Protein AF-A0A0C6EAK1-F1 (afdb_monomer_lite)

Organism: Pseudomonas aeruginosa (NCBI:txid287)

Foldseek 3Di:
DDPVVVVVVVVVVVVVPPPPPQDQLDFADAQDPCNLVPDDLVRLVVVLVVLVVSLVVLVVVVVPDPVVVVVVVDDRNVSNVVNSVRRNVRSVNNNVNSVVSCVVVVPDPPPDDDPPPPPPPPPPPPPPPPPPPPPLVVVLVVQLVVLVVVPDDPVVSVVVNCVSVVD

Radius of gyration: 27.78 Å; chains: 1; bounding box: 77×50×55 Å

Sequence (167 aa):
MDFKVLLGAVMLVSLSVAGCSTKNYGRQPELTDFERQTMSCREIDLEQAKVQGFLTHVREESEFDGRSVLSFLGDFGIGNLMEKDAAVDSANQRLTQLAGAKMQRGCTYAYEAEAPAQQPYAPPRAYAPDGPASASARSVDAQLDELNRMQLPYEEYQRRYREITGQ

pLDDT: mean 73.92, std 16.14, range [42.56, 94.19]

Structure (mmCIF, N/CA/C/O backbone):
data_AF-A0A0C6EAK1-F1
#
_entry.id   AF-A0A0C6EAK1-F1
#
loop_
_atom_site.group_PDB
_atom_site.id
_atom_site.type_symbol
_atom_site.label_atom_id
_atom_site.label_alt_id
_atom_site.label_comp_id
_atom_site.label_asym_id
_atom_site.label_entity_id
_atom_site.label_seq_id
_atom_site.pdbx_PDB_ins_code
_atom_site.Cartn_x
_atom_site.Cartn_y
_atom_site.Cartn_z
_atom_site.occupancy
_atom_site.B_iso_or_equiv
_atom_site.auth_seq_id
_atom_site.auth_comp_id
_atom_site.auth_asym_id
_atom_site.auth_atom_id
_atom_site.pdbx_PDB_model_num
ATOM 1 N N . MET A 1 1 ? 50.628 8.702 -21.326 1.00 54.97 1 MET A N 1
ATOM 2 C CA . MET A 1 1 ? 49.768 7.858 -20.469 1.00 54.97 1 MET A CA 1
ATOM 3 C C . MET A 1 1 ? 49.733 6.484 -21.101 1.00 54.97 1 MET A C 1
ATOM 5 O O . MET A 1 1 ? 49.277 6.371 -22.232 1.00 54.97 1 MET A O 1
ATOM 9 N N . ASP A 1 2 ? 50.311 5.485 -20.439 1.00 76.31 2 ASP A N 1
ATOM 10 C CA . ASP A 1 2 ? 50.431 4.135 -20.990 1.00 76.31 2 ASP A CA 1
ATOM 11 C C . ASP A 1 2 ? 49.060 3.524 -21.281 1.00 76.31 2 ASP A C 1
ATOM 13 O O . ASP A 1 2 ? 48.141 3.613 -20.467 1.00 76.31 2 ASP A O 1
ATOM 17 N N . PHE A 1 3 ? 48.930 2.852 -22.426 1.00 73.88 3 PHE A N 1
ATOM 18 C CA . PHE A 1 3 ? 47.689 2.193 -22.852 1.00 73.88 3 PHE A CA 1
ATOM 19 C C . 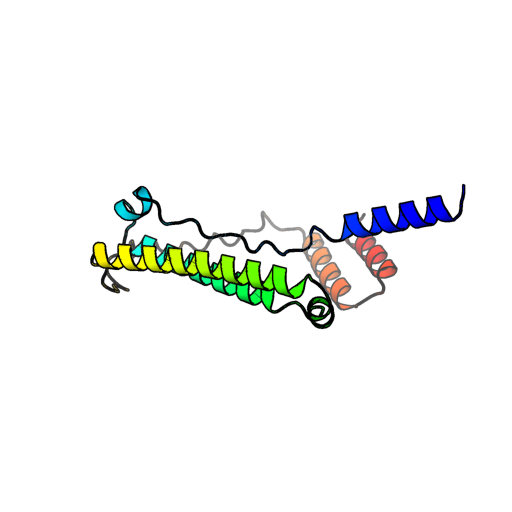PHE A 1 3 ? 47.159 1.209 -21.792 1.00 73.88 3 PHE A C 1
ATOM 21 O O . PHE A 1 3 ? 45.955 1.076 -21.607 1.00 73.88 3 PHE A O 1
ATOM 28 N N . LYS A 1 4 ? 48.060 0.594 -21.012 1.00 70.50 4 LYS A N 1
ATOM 29 C CA . LYS A 1 4 ? 47.737 -0.247 -19.846 1.00 70.50 4 LYS A CA 1
ATOM 30 C C . LYS A 1 4 ? 47.052 0.514 -18.707 1.00 70.50 4 LYS A C 1
ATOM 32 O O . LYS A 1 4 ? 46.141 -0.024 -18.090 1.00 70.50 4 LYS A O 1
ATOM 37 N N . VAL A 1 5 ? 47.466 1.754 -18.447 1.00 74.00 5 VAL A N 1
ATOM 38 C CA . VAL A 1 5 ? 46.868 2.619 -17.416 1.00 74.00 5 VAL A CA 1
ATOM 39 C C . VAL A 1 5 ? 45.491 3.099 -17.870 1.00 74.00 5 VAL A C 1
ATOM 41 O O . VAL A 1 5 ? 44.557 3.107 -17.075 1.00 74.00 5 VAL A O 1
ATOM 44 N N . LEU A 1 6 ? 45.338 3.411 -19.162 1.00 72.19 6 LEU A N 1
ATOM 45 C CA . LEU A 1 6 ? 44.043 3.771 -19.743 1.00 72.19 6 LEU A CA 1
ATOM 46 C C . L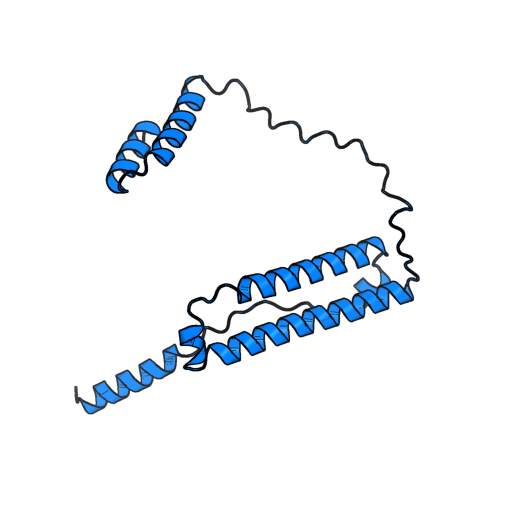EU A 1 6 ? 43.052 2.593 -19.686 1.00 72.19 6 LEU A C 1
ATOM 48 O O . LEU A 1 6 ? 41.910 2.767 -19.276 1.00 72.19 6 LEU A O 1
ATOM 52 N N . LEU A 1 7 ? 43.501 1.383 -20.031 1.00 71.88 7 LEU A N 1
ATOM 53 C CA . LEU A 1 7 ? 42.660 0.182 -20.055 1.00 71.88 7 LEU A CA 1
ATOM 54 C C . LEU A 1 7 ? 42.277 -0.283 -18.640 1.00 71.88 7 LEU A C 1
ATOM 56 O O . LEU A 1 7 ? 41.132 -0.664 -18.410 1.00 71.88 7 LEU A O 1
ATOM 60 N N . GLY A 1 8 ? 43.195 -0.165 -17.672 1.00 75.12 8 GLY A N 1
ATOM 61 C CA . GLY A 1 8 ? 42.905 -0.410 -16.257 1.00 75.12 8 GLY A CA 1
ATOM 62 C C . GLY A 1 8 ? 41.906 0.592 -15.668 1.00 75.12 8 GLY A C 1
ATOM 63 O O . GLY A 1 8 ? 40.980 0.187 -14.969 1.00 75.12 8 GLY A O 1
ATOM 64 N N . ALA A 1 9 ? 42.039 1.882 -15.996 1.00 72.44 9 ALA A N 1
ATOM 65 C CA . ALA A 1 9 ? 41.116 2.919 -15.534 1.00 72.44 9 ALA A CA 1
ATOM 66 C C . ALA A 1 9 ? 39.703 2.754 -16.123 1.00 72.44 9 ALA A C 1
ATOM 68 O O . ALA A 1 9 ? 38.721 2.891 -15.398 1.00 72.44 9 ALA A O 1
ATOM 69 N N . VAL A 1 10 ? 39.586 2.399 -17.408 1.00 72.69 10 VAL A N 1
ATOM 70 C CA . VAL A 1 10 ? 38.287 2.146 -18.059 1.00 72.69 10 VAL A CA 1
ATOM 71 C C . VAL A 1 10 ? 37.577 0.936 -17.443 1.00 72.69 10 VAL A C 1
ATOM 73 O O . VAL A 1 10 ? 36.376 1.002 -17.186 1.00 72.69 10 VAL A O 1
ATOM 76 N N . MET A 1 11 ? 38.310 -0.141 -17.141 1.00 67.25 11 MET A N 1
ATOM 77 C CA . MET A 1 11 ? 37.737 -1.343 -16.523 1.00 67.25 11 MET A CA 1
ATOM 78 C C . MET A 1 11 ? 37.239 -1.054 -15.095 1.00 67.25 11 MET A C 1
ATOM 80 O O . MET A 1 11 ? 36.109 -1.399 -14.753 1.00 67.25 11 MET A O 1
ATOM 84 N N . LEU A 1 12 ? 38.011 -0.301 -14.302 1.00 64.50 12 LEU A N 1
ATOM 85 C CA . LEU A 1 12 ? 37.623 0.091 -12.942 1.00 64.50 12 LEU A CA 1
ATOM 86 C C . LEU A 1 12 ? 36.389 1.013 -12.916 1.00 64.50 12 LEU A C 1
ATOM 88 O O . LEU A 1 12 ? 35.521 0.861 -12.059 1.00 64.50 12 LEU A O 1
ATOM 92 N N . VAL A 1 13 ? 36.276 1.931 -13.884 1.00 65.00 13 VAL A N 1
ATOM 93 C CA . VAL A 1 13 ? 35.094 2.796 -14.040 1.00 65.00 13 VAL A CA 1
ATOM 94 C C . VAL A 1 13 ? 33.868 1.983 -14.459 1.00 65.00 13 VAL A C 1
ATOM 96 O O . VAL A 1 13 ? 32.793 2.192 -13.900 1.00 65.00 13 VAL A O 1
ATOM 99 N N . SER A 1 14 ? 34.008 1.008 -15.364 1.00 60.16 14 SER A N 1
ATOM 100 C CA . SER A 1 14 ? 32.871 0.197 -15.824 1.00 60.16 14 SER A CA 1
ATOM 101 C C . SER A 1 14 ? 32.219 -0.665 -14.730 1.00 60.16 14 SER A C 1
ATOM 103 O O . SER A 1 14 ? 31.001 -0.828 -14.750 1.00 60.16 14 SER A O 1
ATOM 105 N N . LEU A 1 15 ? 32.971 -1.133 -13.723 1.00 59.22 15 LEU A N 1
ATOM 106 C CA . LEU A 1 15 ? 32.393 -1.877 -12.591 1.00 59.22 15 LEU A CA 1
ATOM 107 C C . LEU A 1 15 ? 31.611 -0.987 -11.611 1.00 59.22 15 LEU A C 1
ATOM 109 O O . LEU A 1 15 ? 30.721 -1.475 -10.921 1.00 59.22 15 LEU A O 1
ATOM 113 N N . SER A 1 16 ? 31.902 0.316 -11.559 1.00 55.28 16 SER A N 1
ATOM 114 C CA . SER A 1 16 ? 31.228 1.248 -10.642 1.00 55.28 16 SER A CA 1
ATOM 115 C C . SER A 1 16 ? 29.825 1.681 -11.100 1.00 55.28 16 SER A C 1
ATOM 117 O O . SER A 1 16 ? 29.078 2.253 -10.311 1.00 55.28 16 SER A O 1
ATOM 119 N N . VAL A 1 17 ? 29.435 1.378 -12.347 1.00 54.81 17 VAL A N 1
ATOM 120 C CA . VAL A 1 17 ? 28.137 1.784 -12.929 1.00 54.81 17 VAL A CA 1
ATOM 121 C C . VAL A 1 17 ? 27.067 0.678 -12.833 1.00 54.81 17 VAL A C 1
ATOM 123 O O . VAL A 1 17 ? 25.895 0.928 -13.096 1.00 54.81 17 VAL A O 1
ATOM 126 N N . ALA A 1 18 ? 27.417 -0.535 -12.393 1.00 54.28 18 ALA A N 1
ATOM 127 C CA . ALA A 1 18 ? 26.503 -1.685 -12.392 1.00 54.28 18 ALA A CA 1
ATOM 128 C C . ALA A 1 18 ? 25.526 -1.769 -11.190 1.00 54.28 18 ALA A C 1
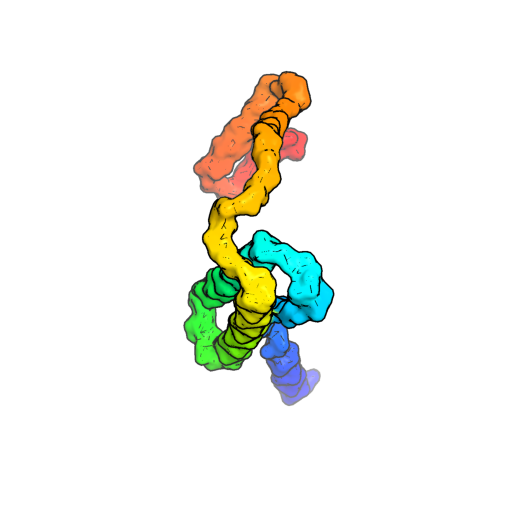ATOM 130 O O . ALA A 1 18 ? 24.802 -2.747 -11.069 1.00 54.28 18 ALA A O 1
ATOM 131 N N . GLY A 1 19 ? 25.479 -0.783 -10.287 1.00 52.97 19 GLY A N 1
ATOM 132 C CA . GLY A 1 19 ? 24.985 -1.025 -8.920 1.00 52.97 19 GLY A CA 1
ATOM 133 C C . GLY A 1 19 ? 23.659 -0.414 -8.444 1.00 52.97 19 GLY A C 1
ATOM 134 O O . GLY A 1 19 ? 23.342 -0.617 -7.279 1.00 52.97 19 GLY A O 1
ATOM 135 N N . CYS A 1 20 ? 22.883 0.337 -9.241 1.00 55.47 20 CYS A N 1
ATOM 136 C CA . CYS A 1 20 ? 21.747 1.121 -8.694 1.00 55.47 20 CYS A CA 1
ATOM 137 C C . CYS A 1 20 ? 20.438 1.059 -9.506 1.00 55.47 20 CYS A C 1
ATOM 139 O O . CYS A 1 20 ? 19.726 2.058 -9.583 1.00 55.47 20 CYS A O 1
ATOM 141 N N . SER A 1 21 ? 20.095 -0.069 -10.136 1.00 56.41 21 SER A N 1
ATOM 142 C CA . SER A 1 21 ? 18.806 -0.196 -10.850 1.00 56.41 21 SER A CA 1
ATOM 143 C C . SER A 1 21 ? 17.962 -1.380 -10.378 1.00 56.41 21 SER A C 1
ATOM 145 O O . SER A 1 21 ? 17.308 -2.046 -11.174 1.00 56.41 21 SER A O 1
ATOM 147 N N . THR A 1 22 ? 17.955 -1.638 -9.070 1.00 61.06 22 THR A N 1
ATOM 148 C CA . THR A 1 22 ? 16.854 -2.395 -8.464 1.00 61.06 22 THR A CA 1
ATOM 149 C C . THR A 1 22 ? 15.701 -1.422 -8.226 1.00 61.06 22 THR A C 1
ATOM 151 O O . THR A 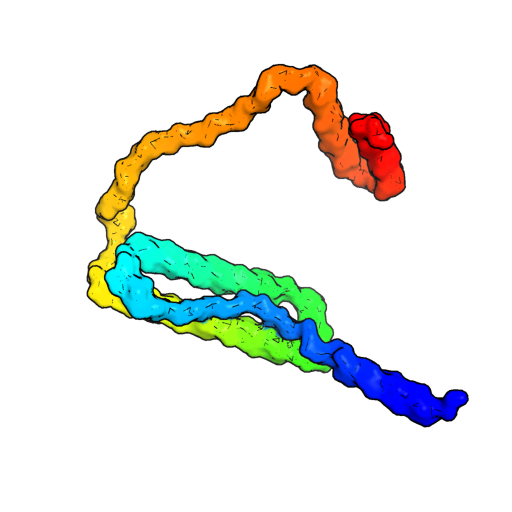1 22 ? 15.871 -0.428 -7.514 1.00 61.06 22 THR A O 1
ATOM 154 N N . LYS A 1 23 ? 14.543 -1.665 -8.851 1.00 64.94 23 LYS A N 1
ATOM 155 C CA . LYS A 1 23 ? 13.307 -0.911 -8.594 1.00 64.94 23 LYS A CA 1
ATOM 156 C C . LYS A 1 23 ? 12.907 -1.109 -7.137 1.00 64.94 23 LYS A C 1
ATOM 158 O O . LYS A 1 23 ? 12.794 -2.243 -6.699 1.00 64.94 23 LYS A O 1
ATOM 163 N N . ASN A 1 24 ? 12.682 -0.029 -6.397 1.00 77.25 24 ASN A N 1
ATOM 164 C CA . ASN A 1 24 ? 12.179 -0.103 -5.028 1.00 77.25 24 ASN A CA 1
ATOM 165 C C . ASN A 1 24 ? 10.654 0.046 -5.047 1.00 77.25 24 ASN A C 1
ATOM 167 O O . ASN A 1 24 ? 10.150 1.154 -5.207 1.00 77.25 24 ASN A O 1
ATOM 171 N N . TYR A 1 25 ? 9.943 -1.065 -4.858 1.00 77.25 25 TYR A N 1
ATOM 172 C CA . TYR A 1 25 ? 8.477 -1.104 -4.802 1.00 77.25 25 TYR A CA 1
ATOM 173 C C . TYR A 1 25 ? 7.905 -0.603 -3.461 1.00 77.25 25 TYR A C 1
ATOM 175 O O . TYR A 1 25 ? 6.693 -0.460 -3.311 1.00 77.25 25 TYR A O 1
ATOM 183 N N . GLY A 1 26 ? 8.758 -0.341 -2.465 1.00 82.62 26 GLY A N 1
ATOM 184 C CA . GLY A 1 26 ? 8.353 -0.039 -1.095 1.00 82.62 26 GLY A CA 1
ATOM 185 C C . GLY A 1 26 ? 7.927 -1.285 -0.313 1.00 82.62 26 GLY A C 1
ATOM 186 O O . GLY A 1 26 ? 7.832 -2.386 -0.851 1.00 82.62 26 GLY A O 1
ATOM 187 N N . ARG A 1 27 ? 7.686 -1.117 0.994 1.00 88.75 27 ARG A N 1
ATOM 188 C CA . ARG A 1 27 ? 7.312 -2.201 1.918 1.00 88.75 27 ARG A CA 1
ATOM 189 C C . ARG A 1 27 ? 6.107 -1.820 2.754 1.00 88.75 27 ARG A C 1
ATOM 191 O O . ARG A 1 27 ? 5.976 -0.670 3.171 1.00 88.75 27 ARG A O 1
ATOM 198 N N . GLN A 1 28 ? 5.254 -2.801 3.025 1.00 90.94 28 GLN A N 1
ATOM 199 C CA . GLN A 1 28 ? 4.143 -2.637 3.951 1.00 90.94 28 GLN A CA 1
ATOM 200 C C . GLN A 1 28 ? 4.633 -2.909 5.377 1.00 90.94 28 GLN A C 1
ATOM 202 O O . GLN A 1 28 ? 5.138 -4.003 5.635 1.00 90.94 28 GLN A O 1
ATOM 207 N N . PRO A 1 29 ? 4.522 -1.942 6.306 1.00 88.75 29 PRO A N 1
ATOM 208 C CA . PRO A 1 29 ? 4.942 -2.170 7.677 1.00 88.75 29 PRO A CA 1
ATOM 209 C C . PRO A 1 29 ? 3.993 -3.151 8.364 1.00 88.75 29 PRO A C 1
ATOM 211 O O . PRO A 1 29 ? 2.796 -3.200 8.058 1.00 88.75 29 PRO A O 1
ATOM 214 N N . GLU A 1 30 ? 4.530 -3.916 9.307 1.00 89.12 30 GLU A N 1
ATOM 215 C CA . GLU A 1 30 ? 3.730 -4.795 10.153 1.00 89.12 30 GLU A CA 1
ATOM 216 C C . GLU A 1 30 ? 2.713 -4.000 10.982 1.00 89.12 30 GLU A C 1
ATOM 218 O O . GLU A 1 30 ? 2.922 -2.837 11.332 1.00 89.12 30 GLU A O 1
ATOM 223 N N . LEU A 1 31 ? 1.601 -4.654 11.302 1.00 89.44 31 LEU A N 1
ATOM 224 C CA . LEU A 1 31 ? 0.510 -4.119 12.092 1.00 89.44 31 LEU A CA 1
ATOM 225 C C . LEU A 1 31 ? 0.951 -3.945 13.548 1.00 89.44 31 LEU A C 1
ATOM 227 O O . LEU A 1 31 ? 1.173 -4.914 14.292 1.00 89.44 31 LEU A O 1
ATOM 231 N N . THR A 1 32 ? 1.041 -2.691 13.971 1.00 92.50 32 THR A N 1
ATOM 232 C CA . THR A 1 32 ? 1.475 -2.336 15.321 1.00 92.50 32 THR A CA 1
ATOM 233 C C . THR A 1 32 ? 0.469 -2.807 16.378 1.00 92.50 32 THR A C 1
ATOM 235 O O . THR A 1 32 ? -0.710 -3.046 16.098 1.00 92.50 32 THR A O 1
ATOM 238 N N . ASP A 1 33 ? 0.917 -2.945 17.631 1.00 88.12 33 ASP A N 1
ATOM 239 C CA . ASP A 1 33 ? 0.022 -3.301 18.744 1.00 88.12 33 ASP A CA 1
ATOM 240 C C . ASP A 1 33 ? -1.087 -2.259 18.942 1.00 88.12 33 ASP A C 1
ATOM 242 O O . ASP A 1 33 ? -2.222 -2.613 19.262 1.00 88.12 33 ASP A O 1
ATOM 246 N N . PHE A 1 34 ? -0.765 -0.982 18.722 1.00 89.38 34 PHE A N 1
ATOM 247 C CA . PHE A 1 34 ? -1.717 0.118 18.835 1.00 89.38 34 PHE A CA 1
ATOM 248 C C . PHE A 1 34 ? -2.810 0.020 17.769 1.00 89.38 34 PHE A C 1
ATOM 250 O O . PHE A 1 34 ? -3.996 0.074 18.090 1.00 89.38 34 PHE A O 1
ATOM 257 N N . GLU A 1 35 ? -2.418 -0.196 16.515 1.00 86.94 35 GLU A N 1
ATOM 258 C CA . GLU A 1 35 ? -3.327 -0.424 15.392 1.00 86.94 35 GLU A CA 1
ATOM 259 C C . GLU A 1 35 ? -4.244 -1.631 15.640 1.00 86.94 35 GLU A C 1
ATOM 261 O O . GLU A 1 35 ? -5.457 -1.533 15.457 1.00 86.94 35 GLU A O 1
ATOM 266 N N . ARG A 1 36 ? -3.696 -2.742 16.152 1.00 86.69 36 ARG A N 1
ATOM 267 C CA . ARG A 1 36 ? -4.480 -3.937 16.516 1.00 86.69 36 ARG A CA 1
ATOM 268 C C . ARG A 1 36 ? -5.545 -3.662 17.575 1.00 86.69 36 ARG A C 1
ATOM 270 O O . ARG A 1 36 ? -6.632 -4.230 17.507 1.00 86.69 36 ARG A O 1
ATOM 277 N N . GLN A 1 37 ? -5.240 -2.817 18.558 1.00 85.94 37 GLN A N 1
ATOM 278 C CA . GLN A 1 37 ? -6.135 -2.552 19.688 1.00 85.94 37 GLN A CA 1
ATOM 279 C C . GLN A 1 37 ? -7.169 -1.461 19.400 1.00 85.94 37 GLN A C 1
ATOM 281 O O . GLN A 1 37 ? -8.283 -1.517 19.931 1.00 85.94 37 GLN A O 1
ATOM 286 N N . THR A 1 38 ? -6.821 -0.476 18.573 1.00 89.62 38 THR A N 1
ATOM 287 C CA . THR A 1 38 ? -7.632 0.736 18.389 1.00 89.62 38 THR A CA 1
ATOM 288 C C . THR A 1 38 ? -8.466 0.738 17.119 1.00 89.62 38 THR A C 1
ATOM 290 O O . THR A 1 38 ? -9.512 1.380 17.118 1.00 89.62 38 THR A O 1
ATOM 293 N N . MET A 1 39 ? -8.083 -0.016 16.081 1.00 89.69 39 MET A N 1
ATOM 294 C CA . MET A 1 39 ? -8.867 -0.035 14.849 1.00 89.69 39 MET A CA 1
ATOM 295 C C . MET A 1 39 ? -10.246 -0.672 15.037 1.00 89.69 39 MET A C 1
ATOM 297 O O . MET A 1 39 ? -10.410 -1.746 15.632 1.00 89.69 39 MET A O 1
ATOM 301 N N . SER A 1 40 ? -11.233 -0.002 14.454 1.00 91.62 40 SER A N 1
ATOM 302 C CA . SER A 1 40 ? -12.584 -0.488 14.202 1.00 91.62 40 SER A CA 1
ATOM 303 C C . SER A 1 40 ? -12.626 -1.440 13.002 1.00 91.62 40 SER A C 1
ATOM 305 O O . SER A 1 40 ? -11.736 -1.442 12.154 1.00 91.62 40 SER A O 1
ATOM 307 N N . CYS A 1 41 ? -13.699 -2.226 12.875 1.00 90.00 41 CYS A N 1
ATOM 308 C CA . CYS A 1 41 ? -13.881 -3.133 11.733 1.00 90.00 41 CYS A CA 1
ATOM 309 C C . CYS A 1 41 ? -13.829 -2.406 10.380 1.00 90.00 41 CYS A C 1
ATOM 311 O O . CYS A 1 41 ? -13.210 -2.895 9.440 1.00 90.00 41 CYS A O 1
ATOM 313 N N . ARG A 1 42 ? -14.404 -1.199 10.308 1.00 90.12 42 ARG A N 1
ATOM 314 C CA . ARG A 1 42 ? -14.341 -0.341 9.120 1.00 90.12 42 ARG A CA 1
ATOM 315 C C . ARG A 1 42 ? -12.907 0.072 8.790 1.00 90.12 42 ARG A C 1
ATOM 317 O O . ARG A 1 42 ? -12.531 0.076 7.624 1.00 90.12 42 ARG A O 1
ATOM 324 N N . GLU A 1 43 ? -12.118 0.455 9.789 1.00 90.62 43 GLU A N 1
ATOM 325 C CA . GLU A 1 43 ? -10.719 0.846 9.576 1.00 90.62 43 GLU A CA 1
ATOM 326 C C . GLU A 1 43 ? -9.871 -0.344 9.135 1.00 90.62 43 GLU A C 1
ATOM 328 O O . GLU A 1 43 ? -9.084 -0.202 8.205 1.00 90.62 43 GLU A O 1
ATOM 333 N N . ILE A 1 44 ? -10.105 -1.529 9.708 1.00 90.62 44 ILE A N 1
ATOM 334 C CA . ILE A 1 44 ? -9.452 -2.769 9.272 1.00 90.62 44 ILE A CA 1
ATOM 335 C C . ILE A 1 44 ? -9.766 -3.055 7.795 1.00 90.62 44 ILE A C 1
ATOM 337 O O . ILE A 1 44 ? -8.853 -3.369 7.034 1.00 90.62 44 ILE A O 1
ATOM 341 N N . ASP A 1 45 ? -11.021 -2.900 7.364 1.00 90.06 45 ASP A N 1
ATOM 342 C CA . ASP A 1 45 ? -11.414 -3.098 5.962 1.00 90.06 45 ASP A CA 1
ATOM 343 C C . ASP A 1 45 ? -10.785 -2.054 5.024 1.00 90.06 45 ASP A C 1
ATOM 345 O O . ASP A 1 45 ? -10.316 -2.392 3.935 1.00 90.06 45 ASP A O 1
ATOM 349 N N . LEU A 1 46 ? -10.714 -0.790 5.453 1.00 93.00 46 LEU A N 1
ATOM 350 C CA . LEU A 1 46 ? -10.035 0.265 4.697 1.00 93.00 46 LEU A CA 1
ATOM 351 C C . LEU A 1 46 ? -8.531 -0.003 4.571 1.00 93.00 46 LEU A C 1
ATOM 353 O O . LEU A 1 46 ? -7.966 0.184 3.495 1.00 93.00 46 LEU A O 1
ATOM 357 N N . GLU A 1 47 ? -7.880 -0.462 5.637 1.00 92.38 47 GLU A N 1
ATOM 358 C CA . GLU A 1 47 ? -6.470 -0.848 5.600 1.00 92.38 47 GLU A CA 1
ATOM 359 C C . GLU A 1 47 ? -6.243 -2.071 4.703 1.00 92.38 47 GLU A C 1
ATOM 361 O O . GLU A 1 47 ? -5.302 -2.075 3.912 1.00 92.38 47 GLU A O 1
ATOM 366 N N . GLN A 1 48 ? -7.131 -3.071 4.723 1.00 90.75 48 GLN A N 1
ATOM 367 C CA . GLN A 1 48 ? -7.069 -4.197 3.783 1.00 90.75 48 GLN A CA 1
ATOM 368 C C . GLN A 1 48 ? -7.181 -3.726 2.327 1.00 90.75 48 GLN A C 1
ATOM 370 O O . GLN A 1 48 ? -6.396 -4.161 1.482 1.00 90.75 48 GLN A O 1
ATOM 375 N N . ALA A 1 49 ? -8.097 -2.798 2.034 1.00 92.31 49 ALA A N 1
ATOM 376 C CA . ALA A 1 49 ? -8.248 -2.221 0.701 1.00 92.31 49 ALA A CA 1
ATOM 377 C C . ALA A 1 49 ? -7.000 -1.435 0.255 1.00 92.31 49 ALA A C 1
ATOM 379 O O . ALA A 1 49 ? -6.574 -1.561 -0.893 1.00 92.31 49 ALA A O 1
ATOM 380 N N . LYS A 1 50 ? -6.359 -0.676 1.156 1.00 92.69 50 LYS A N 1
ATOM 381 C CA . LYS A 1 50 ? -5.089 0.015 0.861 1.00 92.69 50 LYS A CA 1
ATOM 382 C C . LYS A 1 50 ? -3.978 -0.966 0.497 1.00 92.69 50 LYS A C 1
ATOM 384 O O . LYS A 1 50 ? -3.260 -0.738 -0.475 1.00 92.69 50 LYS A O 1
ATOM 389 N N . VAL A 1 51 ? -3.855 -2.069 1.237 1.00 91.94 51 VAL A N 1
ATOM 390 C CA . VAL A 1 51 ? -2.841 -3.094 0.950 1.00 91.94 51 VAL A CA 1
ATOM 391 C C . VAL A 1 51 ? -3.124 -3.802 -0.380 1.00 91.94 51 VAL A C 1
ATOM 393 O O . VAL A 1 51 ? -2.196 -4.081 -1.135 1.00 91.94 51 VAL A O 1
ATOM 396 N N . GLN A 1 52 ? -4.393 -4.028 -0.727 1.00 91.38 52 GLN A N 1
ATOM 397 C CA . GLN A 1 52 ? -4.764 -4.532 -2.055 1.00 91.38 52 GLN A CA 1
ATOM 398 C C . GLN A 1 52 ? -4.405 -3.541 -3.171 1.00 91.38 52 GLN A C 1
ATOM 400 O O . GLN A 1 52 ? -3.871 -3.954 -4.198 1.00 91.38 52 GLN A O 1
ATOM 405 N N . GLY A 1 53 ? -4.630 -2.240 -2.961 1.00 90.38 53 GLY A N 1
ATOM 406 C CA . GLY A 1 53 ? -4.201 -1.192 -3.891 1.00 90.38 53 GLY A CA 1
ATOM 407 C C . GLY A 1 53 ? -2.685 -1.181 -4.102 1.00 90.38 53 GLY A C 1
ATOM 408 O O . GLY A 1 53 ? -2.225 -1.092 -5.237 1.00 90.38 53 GLY A O 1
ATOM 409 N N . PHE A 1 54 ? -1.911 -1.366 -3.030 1.00 90.88 54 PHE A N 1
ATOM 410 C CA . PHE A 1 54 ? -0.461 -1.539 -3.115 1.00 90.88 54 PHE A CA 1
ATOM 411 C C . PHE A 1 54 ? -0.073 -2.766 -3.955 1.00 90.88 54 PHE A C 1
ATOM 413 O O . PHE A 1 54 ? 0.757 -2.649 -4.849 1.00 90.88 54 PHE A O 1
ATOM 420 N N . LEU A 1 55 ? -0.700 -3.927 -3.735 1.00 87.56 55 LEU A N 1
ATOM 421 C CA . LEU A 1 55 ? -0.433 -5.134 -4.532 1.00 87.56 55 LEU A CA 1
ATOM 422 C C . LEU A 1 55 ? -0.728 -4.935 -6.025 1.00 87.56 55 LEU A C 1
ATOM 424 O O . LEU A 1 55 ? 0.019 -5.431 -6.870 1.00 87.56 55 LEU A O 1
ATOM 428 N N . THR A 1 56 ? -1.806 -4.222 -6.352 1.00 87.44 56 THR A N 1
ATOM 429 C CA . THR A 1 56 ? -2.130 -3.855 -7.736 1.00 87.44 56 THR A CA 1
ATOM 430 C C . THR A 1 56 ? -1.064 -2.930 -8.315 1.00 87.44 56 THR A C 1
ATOM 432 O O . THR A 1 56 ? -0.560 -3.209 -9.397 1.00 87.44 56 THR A O 1
ATOM 435 N N . HIS A 1 57 ? -0.645 -1.907 -7.567 1.00 85.56 57 HIS A N 1
ATOM 436 C CA . HIS A 1 57 ? 0.403 -0.981 -7.994 1.00 85.56 57 HIS A CA 1
ATOM 437 C C . HIS A 1 57 ? 1.736 -1.690 -8.281 1.00 85.56 57 HIS A C 1
ATOM 439 O O . HIS A 1 57 ? 2.312 -1.502 -9.349 1.00 85.56 57 HIS A O 1
ATOM 445 N N . VAL A 1 58 ? 2.181 -2.579 -7.383 1.00 84.06 58 VAL A N 1
ATOM 446 C CA . VAL A 1 58 ? 3.402 -3.385 -7.576 1.00 84.06 58 VAL A CA 1
ATOM 447 C C . VAL A 1 58 ? 3.298 -4.269 -8.822 1.00 84.06 58 VAL A C 1
ATOM 449 O O . VAL A 1 58 ? 4.277 -4.444 -9.548 1.00 84.06 58 VAL A O 1
ATOM 452 N N . ARG A 1 59 ? 2.112 -4.827 -9.102 1.00 80.62 59 ARG A N 1
ATOM 453 C CA . ARG A 1 59 ? 1.874 -5.647 -10.297 1.00 80.62 59 ARG A CA 1
ATOM 454 C C . ARG A 1 59 ? 1.929 -4.816 -11.579 1.00 80.62 59 ARG A C 1
ATOM 456 O O . ARG A 1 59 ? 2.608 -5.222 -12.515 1.00 80.62 59 ARG A O 1
ATOM 463 N N . GLU A 1 60 ? 1.265 -3.665 -11.606 1.00 78.94 60 GLU A N 1
ATOM 464 C CA . GLU A 1 60 ? 1.240 -2.757 -12.761 1.00 78.94 60 GLU A CA 1
ATOM 465 C C . GLU A 1 60 ? 2.634 -2.186 -13.067 1.00 78.94 60 GLU A C 1
ATOM 467 O O . GLU A 1 60 ? 3.072 -2.177 -14.218 1.00 78.94 60 GLU A O 1
ATOM 472 N N . GLU A 1 61 ? 3.387 -1.784 -12.037 1.00 72.50 61 GLU A N 1
ATOM 473 C CA . GLU A 1 61 ? 4.768 -1.304 -12.186 1.00 72.50 61 GLU A CA 1
ATOM 474 C C . GLU A 1 61 ? 5.734 -2.418 -12.642 1.00 72.50 61 GLU A C 1
ATOM 476 O O . GLU A 1 61 ? 6.771 -2.160 -13.273 1.00 72.50 61 GLU A O 1
ATOM 481 N N . SER A 1 62 ? 5.387 -3.673 -12.349 1.00 67.38 62 SER A N 1
ATOM 482 C CA . SER A 1 62 ? 6.099 -4.857 -12.828 1.00 67.38 62 SER A CA 1
ATOM 483 C C . SER A 1 62 ? 5.735 -5.254 -14.267 1.00 67.38 62 SER A C 1
ATOM 485 O O . SER A 1 62 ? 6.542 -5.938 -14.892 1.00 67.38 62 SER A O 1
ATOM 487 N N . GLU A 1 63 ? 4.567 -4.873 -14.799 1.00 62.28 63 GLU A N 1
ATOM 488 C CA . GLU A 1 63 ? 4.122 -5.238 -16.159 1.00 62.28 63 GLU A CA 1
ATOM 489 C C . GLU A 1 63 ? 4.798 -4.389 -17.253 1.00 62.28 63 GLU A C 1
ATOM 491 O O . GLU A 1 63 ? 5.095 -4.883 -18.343 1.00 62.28 63 GLU A O 1
ATOM 496 N N . PHE A 1 64 ? 5.132 -3.127 -16.955 1.00 53.16 64 PHE A N 1
ATOM 497 C CA . PHE A 1 64 ? 5.940 -2.272 -17.830 1.00 53.16 64 PHE A CA 1
ATOM 498 C C . PHE A 1 64 ? 7.443 -2.558 -17.673 1.00 53.16 64 PHE A C 1
ATOM 500 O O . PHE A 1 64 ? 8.203 -1.789 -17.077 1.00 53.16 64 PHE A O 1
ATOM 507 N N . ASP A 1 65 ? 7.909 -3.645 -18.282 1.00 55.22 65 ASP A N 1
ATOM 508 C CA . ASP A 1 65 ? 9.295 -3.719 -18.742 1.00 55.22 65 ASP A CA 1
ATOM 509 C C . ASP A 1 65 ? 9.380 -4.445 -20.090 1.00 55.22 65 ASP A C 1
ATOM 511 O O . ASP A 1 65 ? 9.895 -5.545 -20.215 1.00 55.22 65 ASP A O 1
ATOM 515 N N . GLY A 1 66 ? 8.912 -3.810 -21.168 1.00 50.22 66 GLY A N 1
ATOM 516 C CA . GLY A 1 66 ? 9.224 -4.251 -22.538 1.00 50.22 66 GLY A CA 1
ATOM 517 C C . GLY A 1 66 ? 10.732 -4.231 -22.859 1.00 50.22 66 GLY A C 1
ATOM 518 O O . GLY A 1 66 ? 11.149 -4.735 -23.900 1.00 50.22 66 GLY A O 1
ATOM 519 N N . ARG A 1 67 ? 11.569 -3.686 -21.958 1.00 52.06 67 ARG A N 1
ATOM 520 C CA . ARG A 1 67 ? 13.036 -3.794 -21.979 1.00 52.06 67 ARG A CA 1
ATOM 521 C C . ARG A 1 67 ? 13.545 -4.971 -21.123 1.00 52.06 67 ARG A C 1
ATOM 523 O O . ARG A 1 67 ? 14.734 -5.273 -21.206 1.00 52.06 67 ARG A O 1
ATOM 530 N N . SER A 1 68 ? 12.675 -5.724 -20.432 1.00 50.41 68 SER A N 1
ATOM 531 C CA . SER A 1 68 ? 13.030 -6.942 -19.672 1.00 50.41 68 SER A CA 1
ATOM 532 C C . SER A 1 68 ? 13.539 -8.081 -20.543 1.00 50.41 68 SER A C 1
ATOM 534 O O . SER A 1 68 ? 14.174 -8.998 -20.033 1.00 50.41 68 SER A O 1
ATOM 536 N N . VAL A 1 69 ? 13.356 -8.015 -21.863 1.00 52.09 69 VAL A N 1
ATOM 537 C CA . VAL A 1 69 ? 14.016 -8.949 -22.787 1.00 52.09 69 VAL A CA 1
ATOM 538 C C . VAL A 1 69 ? 15.548 -8.770 -22.759 1.00 52.09 69 VAL A C 1
ATOM 540 O O . VAL A 1 69 ? 16.281 -9.722 -23.008 1.00 52.09 69 VAL A O 1
ATOM 543 N N . LEU A 1 70 ? 16.046 -7.584 -22.377 1.00 52.28 70 LEU A N 1
ATOM 544 C CA . LEU A 1 70 ? 17.466 -7.331 -22.101 1.00 52.28 70 LEU A CA 1
ATOM 545 C C . LEU A 1 70 ? 17.817 -7.511 -20.611 1.00 52.28 70 LEU A C 1
ATOM 547 O O . LEU A 1 70 ? 18.921 -7.957 -20.313 1.00 52.28 70 LEU A O 1
ATOM 551 N N . SER A 1 71 ? 16.887 -7.249 -19.680 1.00 49.53 71 SER A N 1
ATOM 552 C CA . SER A 1 71 ? 17.076 -7.503 -18.234 1.00 49.53 71 SER A CA 1
ATOM 553 C C . SER A 1 71 ? 17.164 -8.999 -17.888 1.00 49.53 71 SER A C 1
ATOM 555 O O . SER A 1 71 ? 17.807 -9.364 -16.905 1.00 49.53 71 SER A O 1
ATOM 557 N N . PHE A 1 72 ? 16.574 -9.877 -18.710 1.00 51.38 72 PHE A N 1
ATOM 558 C CA . PHE A 1 72 ? 16.732 -11.336 -18.630 1.00 51.38 72 PHE A CA 1
ATOM 559 C C . PHE A 1 72 ? 18.156 -11.809 -18.986 1.00 51.38 72 PHE A C 1
ATOM 561 O O . PHE A 1 72 ? 18.561 -12.891 -18.572 1.00 51.38 72 PHE A O 1
ATOM 568 N N . LEU A 1 73 ? 18.937 -11.011 -19.726 1.00 52.97 73 LEU A N 1
ATOM 569 C CA . LEU A 1 73 ? 20.266 -11.404 -20.217 1.00 52.97 73 LEU A CA 1
ATOM 570 C C . LEU A 1 73 ? 21.431 -11.016 -19.292 1.00 52.97 73 LEU A C 1
ATOM 572 O O . LEU A 1 73 ? 22.556 -11.445 -19.540 1.00 52.97 73 LEU A O 1
ATOM 576 N N . GLY A 1 74 ? 21.204 -10.263 -18.214 1.00 51.97 74 GLY A N 1
ATOM 577 C CA . GLY A 1 74 ? 22.277 -9.945 -17.272 1.00 51.97 74 GLY A CA 1
ATOM 578 C C . GLY A 1 74 ? 21.800 -9.177 -16.046 1.00 51.97 74 GLY A C 1
ATOM 579 O O . GLY A 1 74 ? 21.522 -7.988 -16.138 1.00 51.97 74 GLY A O 1
ATOM 580 N N . ASP A 1 75 ? 21.751 -9.863 -14.904 1.00 52.66 75 ASP A N 1
ATOM 581 C CA . ASP A 1 75 ? 21.752 -9.338 -13.523 1.00 52.66 75 ASP A CA 1
ATOM 582 C C . ASP A 1 75 ? 20.528 -8.519 -13.035 1.00 52.66 75 ASP A C 1
ATOM 584 O O . ASP A 1 75 ? 20.043 -8.735 -11.924 1.00 52.66 75 ASP A O 1
ATOM 588 N N . PHE A 1 76 ? 19.932 -7.652 -13.859 1.00 54.03 76 PHE A N 1
ATOM 589 C CA . PHE A 1 76 ? 18.841 -6.754 -13.438 1.00 54.03 76 PHE A CA 1
ATOM 590 C C . PHE A 1 76 ? 17.465 -7.434 -13.309 1.00 54.03 76 PHE A C 1
ATOM 592 O O . PHE A 1 76 ? 16.602 -6.949 -12.578 1.00 54.03 76 PHE A O 1
ATOM 599 N N . GLY A 1 77 ? 17.231 -8.563 -13.986 1.00 57.34 77 GLY A N 1
ATOM 600 C CA . GLY A 1 77 ? 15.957 -9.290 -13.909 1.00 57.34 77 GLY A CA 1
ATOM 601 C C . GLY A 1 77 ? 15.731 -10.011 -12.573 1.00 57.34 77 GLY A C 1
ATOM 602 O O . GLY A 1 77 ? 14.617 -10.009 -12.054 1.00 57.34 77 GLY A O 1
ATOM 603 N N . ILE A 1 78 ? 16.787 -10.588 -11.987 1.00 63.66 78 ILE A N 1
ATOM 604 C CA . ILE A 1 78 ? 16.691 -11.355 -10.733 1.00 63.66 78 ILE A CA 1
ATOM 605 C C . ILE A 1 78 ? 16.497 -10.410 -9.545 1.00 63.66 78 ILE A C 1
ATOM 607 O O . ILE A 1 78 ? 15.624 -10.648 -8.716 1.00 63.66 78 ILE A O 1
ATOM 611 N N . GLY A 1 79 ? 17.250 -9.305 -9.489 1.00 63.31 79 GLY A N 1
ATOM 612 C CA . GLY A 1 79 ? 17.121 -8.315 -8.416 1.00 63.31 79 GLY A CA 1
ATOM 613 C C . GLY A 1 79 ? 15.734 -7.667 -8.359 1.00 63.31 79 GLY A C 1
ATOM 614 O O . GLY A 1 79 ? 15.154 -7.555 -7.282 1.00 63.31 79 GLY A O 1
ATOM 615 N N . ASN A 1 80 ? 15.159 -7.313 -9.514 1.00 71.25 80 ASN A N 1
ATOM 616 C CA . ASN A 1 80 ? 13.809 -6.742 -9.583 1.00 71.25 80 ASN A CA 1
ATOM 617 C C . ASN A 1 80 ? 12.722 -7.761 -9.215 1.00 71.25 80 ASN A C 1
ATOM 619 O O . ASN A 1 80 ? 11.760 -7.409 -8.534 1.00 71.25 80 ASN A O 1
ATOM 623 N N . LEU A 1 81 ? 12.885 -9.028 -9.616 1.00 73.31 81 LEU A N 1
ATOM 624 C CA . LEU A 1 81 ? 11.971 -10.095 -9.212 1.00 73.31 81 LEU A CA 1
ATOM 625 C C . LEU A 1 81 ? 12.019 -10.324 -7.696 1.00 73.31 81 LEU A C 1
ATOM 627 O O . LEU A 1 81 ? 10.969 -10.371 -7.061 1.00 73.31 81 LEU A O 1
ATOM 631 N N . MET A 1 82 ? 13.220 -10.395 -7.116 1.00 77.56 82 MET A N 1
ATOM 632 C CA . MET A 1 82 ? 13.403 -10.529 -5.669 1.00 77.56 82 MET A CA 1
ATOM 633 C C . MET A 1 82 ? 12.794 -9.351 -4.904 1.00 77.56 82 MET A C 1
ATOM 635 O O . MET A 1 82 ? 12.140 -9.562 -3.886 1.00 77.56 82 MET A O 1
ATOM 639 N N . GLU A 1 83 ? 12.963 -8.118 -5.390 1.00 83.12 83 GLU A N 1
ATOM 640 C CA . GLU A 1 83 ? 12.376 -6.940 -4.743 1.00 83.12 83 GLU A CA 1
ATOM 641 C C . GLU A 1 83 ? 10.845 -6.934 -4.855 1.00 83.12 83 GLU A C 1
ATOM 643 O O . GLU A 1 83 ? 10.166 -6.622 -3.877 1.00 83.12 83 GLU A O 1
ATOM 648 N N . LYS A 1 84 ? 10.285 -7.371 -5.993 1.00 81.88 84 LYS A N 1
ATOM 649 C CA . LYS A 1 84 ? 8.836 -7.568 -6.158 1.00 81.88 84 LYS A CA 1
ATOM 650 C C . LYS A 1 84 ? 8.305 -8.613 -5.183 1.00 81.88 84 LYS A C 1
ATOM 652 O O . LYS A 1 84 ? 7.297 -8.372 -4.524 1.00 81.88 84 LYS A O 1
ATOM 657 N N . ASP A 1 85 ? 8.943 -9.778 -5.110 1.00 83.56 85 ASP A N 1
ATOM 658 C CA . ASP A 1 85 ? 8.503 -10.867 -4.235 1.00 83.56 85 ASP A CA 1
ATOM 659 C C . ASP A 1 85 ? 8.544 -10.424 -2.778 1.00 83.56 85 ASP A C 1
ATOM 661 O O . ASP A 1 85 ? 7.567 -10.568 -2.053 1.00 83.56 85 ASP A O 1
ATOM 665 N N . ALA A 1 86 ? 9.609 -9.739 -2.382 1.00 86.56 86 ALA A N 1
ATOM 666 C CA . ALA A 1 86 ? 9.754 -9.268 -1.024 1.00 86.56 86 ALA A CA 1
ATOM 667 C C . ALA A 1 86 ? 8.763 -8.114 -0.692 1.00 86.56 86 ALA A C 1
ATOM 669 O O . ALA A 1 86 ? 8.305 -7.993 0.452 1.00 86.56 86 ALA A O 1
ATOM 670 N N . ALA A 1 87 ? 8.379 -7.275 -1.664 1.00 87.19 87 ALA A N 1
ATOM 671 C CA . ALA A 1 87 ? 7.296 -6.299 -1.509 1.00 87.19 87 ALA A CA 1
ATOM 672 C C . ALA A 1 87 ? 5.925 -6.982 -1.353 1.00 87.19 87 ALA A C 1
ATOM 674 O O . ALA A 1 87 ? 5.164 -6.646 -0.439 1.00 87.19 87 ALA A O 1
ATOM 675 N N . VAL A 1 88 ? 5.637 -7.986 -2.187 1.00 88.81 88 VAL A N 1
ATOM 676 C CA . VAL A 1 88 ? 4.414 -8.800 -2.119 1.00 88.81 88 VAL A CA 1
ATOM 677 C C . VAL A 1 88 ? 4.324 -9.563 -0.796 1.00 88.81 88 VAL A C 1
ATOM 679 O O . VAL A 1 88 ? 3.267 -9.555 -0.166 1.00 88.81 88 VAL A O 1
ATOM 682 N N . ASP A 1 89 ? 5.422 -10.149 -0.326 1.00 91.38 89 ASP A N 1
ATOM 683 C CA . ASP A 1 89 ? 5.487 -10.862 0.950 1.00 91.38 89 ASP A CA 1
ATOM 684 C C . ASP A 1 89 ? 5.162 -9.934 2.123 1.00 91.38 89 ASP A C 1
ATOM 686 O O . ASP A 1 89 ? 4.325 -10.275 2.962 1.00 91.38 89 ASP A O 1
ATOM 690 N N . SER A 1 90 ? 5.727 -8.718 2.139 1.00 91.19 90 SER A N 1
ATOM 691 C CA . SER A 1 90 ? 5.414 -7.723 3.177 1.00 91.19 90 SER A CA 1
ATOM 692 C C . SER A 1 90 ? 3.926 -7.341 3.191 1.00 91.19 90 SER A C 1
ATOM 694 O O . SER A 1 90 ? 3.305 -7.230 4.250 1.00 91.19 90 SER A O 1
ATOM 696 N N . ALA A 1 91 ? 3.313 -7.210 2.011 1.00 90.56 91 ALA A N 1
ATOM 697 C CA . ALA A 1 91 ? 1.892 -6.912 1.881 1.00 90.56 91 ALA A CA 1
ATOM 698 C C . ALA A 1 91 ? 1.010 -8.085 2.338 1.00 90.56 91 ALA A C 1
ATOM 700 O O . ALA A 1 91 ? 0.044 -7.883 3.075 1.00 90.56 91 ALA A O 1
ATOM 701 N N . ASN A 1 92 ? 1.362 -9.318 1.967 1.00 91.56 92 ASN A N 1
ATOM 702 C CA . ASN A 1 92 ? 0.651 -10.526 2.391 1.00 91.56 92 ASN A CA 1
ATOM 703 C C . ASN A 1 92 ? 0.737 -10.743 3.907 1.00 91.56 92 ASN A C 1
ATOM 705 O O . ASN A 1 92 ? -0.252 -11.127 4.542 1.00 91.56 92 ASN A O 1
ATOM 709 N N . GLN A 1 93 ? 1.891 -10.452 4.508 1.00 94.19 93 GLN A N 1
ATOM 710 C CA . GLN A 1 93 ? 2.068 -10.499 5.955 1.00 94.19 93 GLN A CA 1
ATOM 711 C C . GLN A 1 93 ? 1.137 -9.497 6.651 1.00 94.19 93 GLN A C 1
ATOM 713 O O . GLN A 1 93 ? 0.404 -9.876 7.569 1.00 94.19 93 GLN A O 1
ATOM 718 N N . ARG A 1 94 ? 1.079 -8.246 6.170 1.00 93.12 94 ARG A N 1
ATOM 719 C CA . ARG A 1 94 ? 0.156 -7.229 6.699 1.00 93.12 94 ARG A CA 1
ATOM 720 C C . ARG A 1 94 ? -1.311 -7.631 6.518 1.00 93.12 94 ARG A C 1
ATOM 722 O O . ARG A 1 94 ? -2.089 -7.494 7.459 1.00 93.12 94 ARG A O 1
ATOM 729 N N . LEU A 1 95 ? -1.697 -8.185 5.363 1.00 92.75 95 LEU A N 1
ATOM 730 C CA . LEU A 1 95 ? -3.056 -8.705 5.140 1.00 92.75 95 LEU A CA 1
ATOM 731 C C . LEU A 1 95 ? -3.418 -9.812 6.132 1.00 92.75 95 LEU A C 1
ATOM 733 O O . LEU A 1 95 ? -4.519 -9.806 6.678 1.00 92.75 95 LEU A O 1
ATOM 737 N N . THR A 1 96 ? -2.488 -10.729 6.400 1.00 93.12 96 THR A N 1
ATOM 738 C CA . THR A 1 96 ? -2.682 -11.818 7.367 1.00 93.12 96 THR A CA 1
ATOM 739 C C . THR A 1 96 ? -2.891 -11.271 8.778 1.00 93.12 96 THR A C 1
ATOM 741 O O . THR A 1 96 ? -3.800 -11.702 9.487 1.00 93.12 96 THR A O 1
ATOM 744 N N . GLN A 1 97 ? -2.102 -10.272 9.178 1.00 92.06 97 GLN A N 1
ATOM 745 C CA . GLN A 1 97 ? -2.239 -9.616 10.479 1.00 92.06 97 GLN A CA 1
ATOM 746 C C . GLN A 1 97 ? -3.563 -8.846 10.601 1.00 92.06 97 GLN A C 1
ATOM 748 O O . GLN A 1 97 ? -4.238 -8.955 11.625 1.00 92.06 97 GLN A O 1
ATOM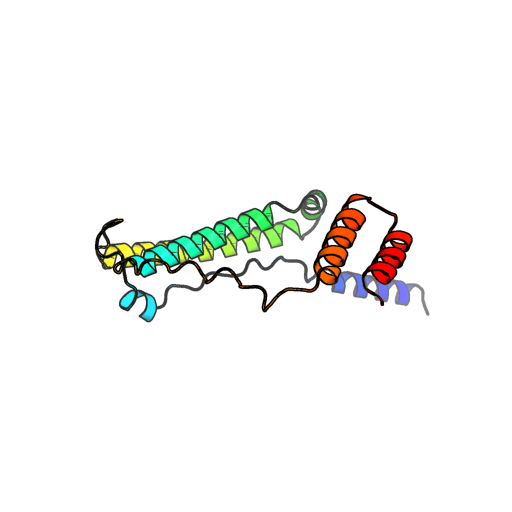 753 N N . LEU A 1 98 ? -3.979 -8.129 9.550 1.00 92.31 98 LEU A N 1
ATOM 754 C CA . LEU A 1 98 ? -5.275 -7.444 9.494 1.00 92.31 98 LEU A CA 1
ATOM 755 C C . LEU A 1 98 ? -6.444 -8.434 9.539 1.00 92.31 98 LEU A C 1
ATOM 757 O O . LEU A 1 98 ? -7.422 -8.194 10.238 1.00 92.31 98 LEU A O 1
ATOM 761 N N . ALA A 1 99 ? -6.352 -9.563 8.832 1.00 90.31 99 ALA A N 1
ATOM 762 C CA . ALA A 1 99 ? -7.356 -10.624 8.887 1.00 90.31 99 ALA A CA 1
ATOM 763 C C . ALA A 1 99 ? -7.446 -11.247 10.291 1.00 90.31 99 ALA A C 1
ATOM 765 O O . ALA A 1 99 ? -8.546 -11.442 10.809 1.00 90.31 99 ALA A O 1
ATOM 766 N N . GLY A 1 100 ? -6.303 -11.480 10.944 1.00 90.38 100 GLY A N 1
ATOM 767 C CA . GLY A 1 100 ? -6.249 -11.916 12.338 1.00 90.38 100 GLY A CA 1
ATOM 768 C C . GLY A 1 100 ? -6.908 -10.914 13.289 1.00 90.38 100 GLY A C 1
ATOM 769 O O . GLY A 1 100 ? -7.746 -11.303 14.102 1.00 90.38 100 GLY A O 1
ATOM 770 N N . ALA A 1 101 ? -6.605 -9.620 13.143 1.00 89.44 101 ALA A N 1
ATOM 771 C CA . ALA A 1 101 ? -7.240 -8.554 13.919 1.00 89.44 101 ALA A CA 1
ATOM 772 C C . ALA A 1 101 ? -8.760 -8.508 13.679 1.00 89.44 101 ALA A C 1
ATOM 774 O O . ALA A 1 101 ? -9.536 -8.446 14.631 1.00 89.44 101 ALA A O 1
ATOM 775 N N . LYS A 1 102 ? -9.200 -8.642 12.421 1.00 89.19 102 LYS A N 1
ATOM 776 C CA . LYS A 1 102 ? -10.618 -8.704 12.036 1.00 89.19 102 LYS A CA 1
ATOM 777 C C . LYS A 1 102 ? -11.357 -9.839 12.751 1.00 89.19 102 LYS A C 1
ATOM 779 O O . LYS A 1 102 ? -12.437 -9.622 13.301 1.00 89.19 102 LYS A O 1
ATOM 784 N N . MET A 1 103 ? -10.759 -11.033 12.781 1.00 87.81 103 MET A N 1
ATOM 785 C CA . MET A 1 103 ? -11.318 -12.199 13.475 1.00 87.81 103 MET A CA 1
ATOM 786 C C . MET A 1 103 ? -11.364 -12.004 14.991 1.00 87.81 103 MET A C 1
ATOM 788 O O . MET A 1 103 ? -12.389 -12.284 15.605 1.00 87.81 103 MET A O 1
ATOM 792 N N . GLN A 1 104 ? -10.287 -11.493 15.597 1.00 88.00 104 GLN A N 1
ATOM 793 C CA . GLN A 1 104 ? -10.224 -11.231 17.041 1.00 88.00 104 GLN A CA 1
ATOM 794 C C . GLN A 1 104 ? -11.279 -10.221 17.495 1.00 88.00 104 GLN A C 1
ATOM 796 O O . GLN A 1 104 ? -11.848 -10.363 18.575 1.00 88.00 104 GLN A O 1
ATOM 801 N N . ARG A 1 105 ? -11.570 -9.217 16.661 1.00 86.12 105 ARG A N 1
ATOM 802 C CA . ARG A 1 105 ? -12.623 -8.233 16.929 1.00 86.12 105 ARG A CA 1
ATOM 803 C C . ARG A 1 105 ? -14.035 -8.754 16.662 1.00 86.12 105 ARG A C 1
ATOM 805 O O . ARG A 1 105 ? -14.990 -8.048 16.969 1.00 86.12 105 ARG A O 1
ATOM 812 N N . GLY A 1 106 ? -14.179 -9.952 16.095 1.00 87.19 106 GLY A N 1
ATOM 813 C CA . GLY A 1 106 ? -15.480 -10.511 15.737 1.00 87.19 106 GLY A CA 1
ATOM 814 C C . GLY A 1 106 ? -16.185 -9.716 14.639 1.00 87.19 106 GLY A C 1
ATOM 815 O O . GLY A 1 106 ? -17.412 -9.665 14.618 1.00 87.19 106 GLY A O 1
ATOM 816 N N . CYS A 1 107 ? -15.426 -9.076 13.744 1.00 85.38 107 CYS A N 1
ATOM 817 C CA . CYS A 1 107 ? -15.996 -8.310 12.645 1.00 85.38 107 CYS A CA 1
ATOM 818 C C . CYS A 1 107 ? -16.743 -9.252 11.694 1.00 85.38 107 CYS A C 1
ATOM 820 O O . CYS A 1 107 ? -16.137 -9.984 10.907 1.00 85.38 107 CYS A O 1
ATOM 822 N N . THR A 1 108 ? -18.068 -9.233 11.756 1.00 69.94 108 THR A N 1
ATOM 823 C CA . THR A 1 108 ? -18.921 -9.784 10.706 1.00 69.94 108 THR A CA 1
ATOM 824 C C . THR A 1 108 ? -18.873 -8.830 9.512 1.00 69.94 108 THR A C 1
ATOM 826 O O . THR A 1 108 ? -18.634 -7.635 9.684 1.00 69.94 108 THR A O 1
ATOM 829 N N . TYR A 1 109 ? -19.036 -9.337 8.287 1.00 59.59 109 TYR A N 1
ATOM 830 C CA . TYR A 1 109 ? -19.182 -8.486 7.101 1.00 59.59 109 TYR A CA 1
ATOM 831 C C . TYR A 1 109 ? -20.509 -7.721 7.195 1.00 59.59 109 TYR A C 1
ATOM 833 O O . TYR A 1 109 ? -21.493 -8.069 6.550 1.00 59.59 109 TYR A O 1
ATOM 841 N N . ALA A 1 110 ? -20.552 -6.699 8.041 1.00 48.50 110 ALA A N 1
ATOM 842 C CA . ALA A 1 110 ? -21.610 -5.721 8.059 1.00 48.50 110 ALA A CA 1
ATOM 843 C C . ALA A 1 110 ? -21.260 -4.699 6.981 1.00 48.50 110 ALA A C 1
ATOM 845 O O . ALA A 1 110 ? -20.599 -3.697 7.236 1.00 48.50 110 ALA A O 1
ATOM 846 N N . TYR A 1 111 ? -21.721 -4.954 5.758 1.00 52.62 111 TYR A N 1
ATOM 847 C CA . TYR A 1 111 ? -21.939 -3.852 4.826 1.00 52.62 111 TYR A CA 1
ATOM 848 C C . TYR A 1 111 ? -23.044 -2.899 5.329 1.00 52.62 111 TYR A C 1
ATOM 850 O O . TYR A 1 111 ? -23.245 -1.851 4.733 1.00 52.62 111 TYR A O 1
ATOM 858 N N . GLU A 1 112 ? -23.696 -3.182 6.463 1.00 49.72 112 GLU A N 1
ATOM 859 C CA . GLU A 1 112 ? -24.647 -2.277 7.100 1.00 49.72 112 GLU A CA 1
ATOM 860 C C . GLU A 1 112 ? -24.690 -2.464 8.624 1.00 49.72 112 GLU A C 1
ATOM 862 O O . GLU A 1 112 ? -25.208 -3.456 9.128 1.00 49.72 112 GLU A O 1
ATOM 867 N N . ALA A 1 113 ? -24.138 -1.495 9.353 1.00 46.03 113 ALA A N 1
ATOM 868 C CA . ALA A 1 113 ? -24.682 -0.943 10.597 1.00 46.03 113 ALA A CA 1
ATOM 869 C C . ALA A 1 113 ? -23.860 0.317 10.917 1.00 46.03 113 ALA A C 1
ATOM 871 O O . ALA A 1 113 ? -22.656 0.241 11.145 1.00 46.03 113 ALA A O 1
ATOM 872 N N . GLU A 1 114 ? -24.507 1.475 10.811 1.00 47.09 114 GLU A N 1
ATOM 873 C CA . GLU A 1 114 ? -23.921 2.818 10.854 1.00 47.09 114 GLU A CA 1
ATOM 874 C C . GLU A 1 114 ? -22.922 3.149 9.735 1.00 47.09 114 GLU A C 1
ATOM 876 O O . GLU A 1 114 ? -21.745 3.456 9.938 1.00 47.09 114 GLU A O 1
ATOM 881 N N . ALA A 1 115 ? -23.466 3.307 8.525 1.00 45.12 115 ALA A N 1
ATOM 882 C CA . ALA A 1 115 ? -23.084 4.506 7.791 1.00 45.12 115 ALA A CA 1
ATOM 883 C C . ALA A 1 115 ? -23.331 5.702 8.738 1.00 45.12 115 ALA A C 1
ATOM 885 O O . ALA A 1 115 ? -24.466 5.843 9.209 1.00 45.12 115 ALA A O 1
ATOM 886 N N . PRO A 1 116 ? -22.330 6.549 9.063 1.00 46.84 116 PRO A N 1
ATOM 887 C CA . PRO A 1 116 ? -22.648 7.838 9.661 1.00 46.84 116 PRO A CA 1
ATOM 888 C C . PRO A 1 116 ? -23.693 8.462 8.748 1.00 46.84 116 PRO A C 1
ATOM 890 O O . PRO A 1 116 ? -23.514 8.402 7.526 1.00 46.84 116 PRO A O 1
ATOM 893 N N . ALA A 1 117 ? -24.797 8.948 9.332 1.00 45.91 117 ALA A N 1
ATOM 894 C CA . ALA A 1 117 ? -25.874 9.600 8.600 1.00 45.91 117 ALA A CA 1
ATOM 895 C C . ALA A 1 117 ? -25.234 10.393 7.470 1.00 45.91 117 ALA A C 1
ATOM 897 O O . ALA A 1 117 ? -24.396 11.257 7.747 1.00 45.91 117 ALA A O 1
ATOM 898 N N . GLN A 1 118 ? -25.519 10.002 6.223 1.00 42.56 118 GLN A N 1
ATOM 899 C CA . GLN A 1 118 ? -25.051 10.738 5.066 1.00 42.56 118 GLN A CA 1
ATOM 900 C C . GLN A 1 118 ? -25.577 12.147 5.288 1.00 42.56 118 GLN A C 1
ATOM 902 O O . GLN A 1 118 ? -26.755 12.425 5.064 1.00 42.56 118 GLN A O 1
ATOM 907 N N . GLN A 1 119 ? -24.722 13.034 5.799 1.00 57.31 119 GLN A N 1
ATOM 908 C CA . GLN A 1 119 ? -24.951 14.443 5.612 1.00 57.31 119 GLN A CA 1
ATOM 909 C C . GLN A 1 119 ? -25.116 14.552 4.108 1.00 57.31 119 GLN A C 1
ATOM 911 O O . GLN A 1 119 ? -24.254 14.007 3.403 1.00 57.31 119 GLN A O 1
ATOM 916 N N . PRO A 1 120 ? -26.239 15.108 3.618 1.00 50.59 120 PRO A N 1
ATOM 917 C CA . PRO A 1 120 ? -26.422 15.262 2.192 1.00 50.59 120 PRO A CA 1
ATOM 918 C C . PRO A 1 120 ? -25.131 15.888 1.710 1.00 50.59 120 PRO A C 1
ATOM 920 O O . PRO A 1 120 ? -24.740 16.941 2.218 1.00 50.59 120 PRO A O 1
ATOM 923 N N . TYR A 1 121 ? -24.408 15.151 0.867 1.00 54.19 121 TYR A N 1
ATOM 924 C CA . TYR A 1 121 ? -23.204 15.648 0.247 1.00 54.19 121 TYR A CA 1
ATOM 925 C C . TYR A 1 121 ? -23.666 16.915 -0.445 1.00 54.19 121 TYR A C 1
ATOM 927 O O . TYR A 1 121 ? -24.339 16.857 -1.474 1.00 54.19 121 TYR A O 1
ATOM 935 N N . ALA A 1 122 ? -23.420 18.059 0.195 1.00 58.47 122 ALA A N 1
ATOM 936 C CA . ALA A 1 122 ? -23.529 19.322 -0.475 1.00 58.47 122 ALA A CA 1
ATOM 937 C C . ALA A 1 122 ? -22.527 19.138 -1.604 1.00 58.47 122 ALA A C 1
ATOM 939 O O . ALA A 1 122 ? -21.347 18.914 -1.298 1.00 58.47 122 ALA A O 1
ATOM 940 N N . PRO A 1 123 ? -22.979 19.103 -2.871 1.00 60.34 123 PRO A N 1
ATOM 941 C CA . PRO A 1 123 ? -22.040 19.006 -3.967 1.00 60.34 123 PRO A CA 1
ATOM 942 C C . PRO A 1 123 ? -20.975 20.065 -3.686 1.00 60.34 123 PRO A C 1
ATOM 944 O O . PRO A 1 123 ? -21.356 21.164 -3.249 1.00 60.34 123 PRO A O 1
ATOM 947 N N . PRO A 1 124 ? -19.669 19.752 -3.824 1.00 57.25 124 PRO A N 1
ATOM 948 C CA . PRO A 1 124 ? -18.632 20.760 -3.721 1.00 57.25 124 PRO A CA 1
ATOM 949 C C . PRO A 1 124 ? -19.164 21.893 -4.560 1.00 57.25 124 PRO A C 1
ATOM 951 O O . PRO A 1 124 ? -19.572 21.635 -5.698 1.00 57.25 124 PRO A O 1
ATOM 954 N N . ARG A 1 125 ? -19.337 23.073 -3.939 1.00 60.31 125 ARG A N 1
ATOM 955 C CA . ARG A 1 125 ? -19.875 24.235 -4.641 1.00 60.31 125 ARG A CA 1
ATOM 956 C C . ARG A 1 125 ? -19.146 24.229 -5.961 1.00 60.31 125 ARG A C 1
ATOM 958 O O . ARG A 1 125 ? -17.915 24.297 -5.928 1.00 60.31 125 ARG A O 1
ATOM 965 N N . ALA A 1 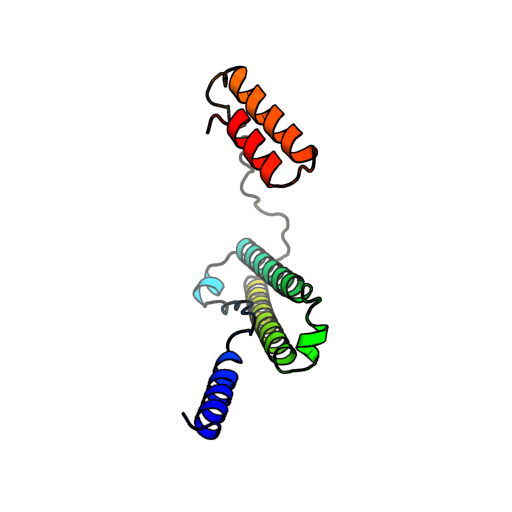126 ? -19.884 23.986 -7.052 1.00 50.94 126 ALA A N 1
ATOM 966 C CA . ALA A 1 126 ? -19.296 23.973 -8.378 1.00 50.94 126 ALA A CA 1
ATOM 967 C C . ALA A 1 126 ? -18.442 25.220 -8.387 1.00 50.94 126 ALA A C 1
ATOM 969 O O . ALA A 1 126 ? -18.989 26.269 -8.034 1.00 50.94 126 ALA A O 1
ATOM 970 N N . TYR A 1 127 ? -17.126 25.052 -8.567 1.00 50.62 127 TYR A N 1
ATOM 971 C CA . TYR A 1 127 ? -16.176 26.149 -8.497 1.00 50.62 127 TYR A CA 1
ATOM 972 C C . TYR A 1 127 ? -16.817 27.277 -9.285 1.00 50.62 127 TYR A C 1
ATOM 974 O O . TYR A 1 127 ? -17.008 27.145 -10.493 1.00 50.62 127 TYR A O 1
ATOM 982 N N . ALA A 1 128 ? -17.333 28.278 -8.572 1.00 49.88 128 ALA A N 1
ATOM 983 C CA . ALA A 1 128 ? -17.954 29.403 -9.218 1.00 49.88 128 ALA A CA 1
ATOM 984 C C . ALA A 1 128 ? -16.730 30.111 -9.763 1.00 49.88 128 ALA A C 1
ATOM 986 O O . ALA A 1 128 ? -15.926 30.553 -8.939 1.00 49.88 128 ALA A O 1
ATOM 987 N N . PRO A 1 129 ? -16.494 30.122 -11.088 1.00 52.91 129 PRO A N 1
ATOM 988 C CA . PRO A 1 129 ? -15.436 30.965 -11.596 1.00 52.91 129 PRO A CA 1
ATOM 989 C C . PRO A 1 129 ? -15.739 32.351 -11.043 1.00 52.91 129 PRO A C 1
ATOM 991 O O . PRO A 1 129 ? -16.862 32.847 -11.191 1.00 52.91 129 PRO A O 1
ATOM 994 N N . ASP A 1 130 ? -14.792 32.888 -10.281 1.00 49.97 130 ASP A N 1
ATOM 995 C CA . ASP A 1 130 ? -14.915 34.201 -9.683 1.00 49.97 130 ASP A CA 1
ATOM 996 C C . ASP A 1 130 ? -15.255 35.189 -10.801 1.00 49.97 130 ASP A C 1
ATOM 998 O O . ASP A 1 130 ? -14.436 35.499 -11.664 1.00 49.97 130 ASP A O 1
ATOM 1002 N N . GLY A 1 131 ? -16.508 35.640 -10.807 1.00 59.22 131 GLY A N 1
ATOM 1003 C CA . GLY A 1 131 ? -17.018 36.628 -11.743 1.00 59.22 131 GLY A CA 1
ATOM 1004 C C . GLY A 1 131 ? -16.993 36.215 -13.223 1.00 59.22 131 GLY A C 1
ATOM 1005 O O . GLY A 1 131 ? -16.556 35.132 -13.615 1.00 59.22 131 GLY A O 1
ATOM 1006 N N . PRO A 1 132 ? -17.510 37.082 -14.106 1.00 46.62 132 PRO A N 1
ATOM 1007 C CA . PRO A 1 132 ? -17.407 36.855 -15.533 1.00 46.62 132 PRO A CA 1
ATOM 1008 C C . PRO A 1 132 ? -15.931 36.945 -15.934 1.00 46.62 132 PRO A C 1
ATOM 1010 O O . PRO A 1 132 ? -15.411 38.039 -16.145 1.00 46.62 132 PRO A O 1
ATOM 1013 N N . ALA A 1 133 ? -15.273 35.794 -16.097 1.00 50.75 133 ALA A N 1
ATOM 1014 C CA . ALA A 1 133 ? -14.088 35.700 -16.937 1.00 50.75 133 ALA A CA 1
ATOM 1015 C C . ALA A 1 133 ? -14.444 36.382 -18.263 1.00 50.75 133 ALA A C 1
ATOM 1017 O O . ALA A 1 133 ? -15.407 35.977 -18.937 1.00 50.75 133 ALA A O 1
ATOM 1018 N N . SER A 1 134 ? -13.744 37.482 -18.551 1.00 53.44 134 SER A N 1
ATOM 1019 C CA . SER A 1 134 ? -13.975 38.325 -19.716 1.00 53.44 134 SER A CA 1
ATOM 1020 C C . SER A 1 134 ? -14.060 37.449 -20.960 1.00 53.44 134 SER A C 1
ATOM 1022 O O . SER A 1 134 ? -13.367 36.437 -21.066 1.00 53.44 134 SER A O 1
ATOM 1024 N N . ALA A 1 135 ? -14.909 37.821 -21.918 1.00 51.31 135 ALA A N 1
ATOM 1025 C CA . ALA A 1 135 ? -15.092 37.068 -23.162 1.00 51.31 135 ALA A CA 1
ATOM 1026 C C . ALA A 1 135 ? -13.760 36.749 -23.887 1.00 51.31 135 ALA A C 1
ATOM 1028 O O . ALA A 1 135 ? -13.688 35.782 -24.639 1.00 51.31 135 ALA A O 1
ATOM 1029 N N . SER A 1 136 ? -12.694 37.506 -23.600 1.00 57.72 136 SER A N 1
ATOM 1030 C CA . SER A 1 136 ? -11.323 37.255 -24.043 1.00 57.72 136 SER A CA 1
ATOM 1031 C C . SER A 1 136 ? -10.660 36.013 -23.426 1.00 57.72 136 SER A C 1
ATOM 1033 O O . SER A 1 136 ? -10.007 35.278 -24.157 1.00 57.72 136 SER A O 1
ATOM 1035 N N . ALA A 1 137 ? -10.851 35.709 -22.138 1.00 53.00 137 ALA A N 1
ATOM 1036 C CA . ALA A 1 137 ? -10.196 34.569 -21.481 1.00 53.00 137 ALA A CA 1
ATOM 1037 C C . ALA A 1 137 ? -10.682 33.225 -22.051 1.00 53.00 137 ALA A C 1
ATOM 1039 O O . ALA A 1 137 ? -9.880 32.388 -22.450 1.00 53.00 137 ALA A O 1
ATOM 1040 N N . ARG A 1 138 ? -12.000 33.083 -22.248 1.00 58.38 138 ARG A N 1
ATOM 1041 C CA . ARG A 1 138 ? -12.583 31.887 -22.887 1.00 58.38 138 ARG A CA 1
ATOM 1042 C C . ARG A 1 138 ? -12.142 31.714 -24.341 1.00 58.38 138 ARG A C 1
ATOM 1044 O O . ARG A 1 138 ? -12.134 30.596 -24.843 1.00 58.38 138 ARG A O 1
ATOM 1051 N N . SER A 1 139 ? -11.791 32.807 -25.025 1.00 73.50 139 SER A N 1
ATOM 1052 C CA . SER A 1 139 ? -11.276 32.734 -26.394 1.00 73.50 139 SER A CA 1
ATOM 1053 C C . SER A 1 139 ? -9.849 32.192 -26.442 1.00 73.50 139 SER A C 1
ATOM 1055 O O . SER A 1 139 ? -9.509 31.491 -27.388 1.00 73.50 139 SER A O 1
ATOM 1057 N N . VAL A 1 140 ? -9.019 32.482 -25.436 1.00 79.56 140 VAL A N 1
ATOM 1058 C CA . VAL A 1 140 ? -7.623 32.024 -25.375 1.00 79.56 140 VAL A CA 1
ATOM 1059 C C . VAL A 1 140 ? -7.575 30.519 -25.116 1.00 79.56 140 VAL A C 1
ATOM 1061 O O . VAL A 1 140 ? -6.918 29.802 -25.868 1.00 79.56 140 VAL A O 1
ATOM 1064 N N . ASP A 1 141 ? -8.353 30.028 -24.149 1.00 80.94 141 ASP A N 1
ATOM 1065 C CA . ASP A 1 141 ? -8.428 28.594 -23.835 1.00 80.94 141 ASP A CA 1
ATOM 1066 C C . ASP A 1 141 ? -8.923 27.772 -25.038 1.00 80.94 141 ASP A C 1
ATOM 1068 O O . ASP A 1 141 ? -8.324 26.762 -25.404 1.00 80.94 141 ASP A O 1
ATOM 1072 N N . ALA A 1 142 ? -9.956 28.255 -25.738 1.00 81.38 142 ALA A N 1
ATOM 1073 C CA . ALA A 1 142 ? -10.462 27.597 -26.944 1.00 81.38 142 ALA A CA 1
ATOM 1074 C C . ALA A 1 142 ? -9.442 27.590 -28.102 1.00 81.38 142 ALA A C 1
ATOM 1076 O O . ALA A 1 142 ? -9.391 26.635 -28.878 1.00 81.38 142 ALA A O 1
ATOM 1077 N N . GLN A 1 143 ? -8.619 28.637 -28.226 1.00 82.88 143 GLN A N 1
ATOM 1078 C CA . GLN A 1 143 ? -7.549 28.707 -29.229 1.00 82.88 143 GLN A CA 1
ATOM 1079 C C . GLN A 1 143 ? -6.390 27.754 -28.903 1.00 82.88 143 GLN A C 1
ATOM 1081 O O . GLN A 1 143 ? -5.812 27.163 -29.815 1.00 82.88 143 GLN A O 1
ATOM 1086 N N . LEU A 1 144 ? -6.074 27.569 -27.618 1.00 84.50 144 LEU A N 1
ATOM 1087 C CA . LEU A 1 144 ? -5.071 26.610 -27.145 1.00 84.50 144 LEU A CA 1
ATOM 1088 C C . LEU A 1 144 ? -5.504 25.160 -27.395 1.00 84.50 144 LEU A C 1
ATOM 1090 O O . LEU A 1 144 ? -4.703 24.352 -27.865 1.00 84.50 144 LEU A O 1
ATOM 1094 N N . ASP A 1 145 ? -6.774 24.839 -27.148 1.00 85.44 145 ASP A N 1
ATOM 1095 C CA . ASP A 1 145 ? -7.328 23.508 -27.417 1.00 85.44 145 ASP A CA 1
ATOM 1096 C C . ASP A 1 145 ? -7.277 23.140 -28.903 1.00 85.44 145 ASP A C 1
ATOM 1098 O O . ASP A 1 145 ? -6.949 22.005 -29.256 1.00 85.44 145 ASP A O 1
ATOM 1102 N N . GLU A 1 146 ? -7.563 24.096 -29.787 1.00 85.69 146 GLU A N 1
ATOM 1103 C CA . GLU A 1 146 ? -7.461 23.872 -31.229 1.00 85.69 146 GLU A CA 1
ATOM 1104 C C . GLU A 1 146 ? -5.999 23.736 -31.678 1.00 85.69 146 GLU A C 1
ATOM 1106 O O . GLU A 1 146 ? -5.671 22.853 -32.473 1.00 85.69 146 GLU A O 1
ATOM 1111 N N . LEU A 1 147 ? -5.089 24.538 -31.112 1.00 86.12 147 LEU A N 1
ATOM 1112 C CA . LEU A 1 147 ? -3.654 24.423 -31.381 1.00 86.12 147 LEU A CA 1
ATOM 1113 C C . LEU A 1 147 ? -3.113 23.033 -31.011 1.00 86.12 147 LEU A C 1
ATOM 1115 O O . LEU A 1 147 ? -2.346 22.449 -31.778 1.00 86.12 147 LEU A O 1
ATOM 1119 N N . ASN A 1 148 ? -3.556 22.484 -29.877 1.00 85.62 148 ASN A N 1
ATOM 1120 C CA . ASN A 1 148 ? -3.194 21.141 -29.424 1.00 85.62 148 ASN A CA 1
ATOM 1121 C C . ASN A 1 148 ? -3.661 20.034 -30.383 1.00 85.62 148 ASN A C 1
ATOM 1123 O O . ASN A 1 148 ? -2.993 19.006 -30.508 1.00 85.62 148 ASN A O 1
ATOM 1127 N N . ARG A 1 149 ? -4.779 20.229 -31.095 1.00 88.12 149 ARG A N 1
ATOM 1128 C CA . ARG A 1 149 ? -5.291 19.234 -32.054 1.00 88.12 149 ARG A CA 1
ATOM 1129 C C . ARG A 1 149 ? -4.556 19.225 -33.385 1.00 88.12 149 ARG A C 1
ATOM 1131 O O . ARG A 1 149 ? -4.509 18.179 -34.025 1.00 88.12 149 ARG A O 1
ATOM 1138 N N . MET A 1 150 ? -3.977 20.348 -33.803 1.00 80.69 150 MET A N 1
ATOM 1139 C CA . MET A 1 150 ? -3.372 20.483 -35.134 1.00 80.69 150 MET A CA 1
ATOM 1140 C C . MET A 1 150 ? -2.041 19.722 -35.317 1.00 80.69 150 MET A C 1
ATOM 1142 O O . MET A 1 150 ? -1.508 19.740 -36.421 1.00 80.69 150 MET A O 1
ATOM 1146 N N . GLN A 1 151 ? -1.517 19.040 -34.281 1.00 80.12 151 GLN A N 1
ATOM 1147 C CA . GLN A 1 151 ? -0.281 18.226 -34.313 1.00 80.12 151 GLN A CA 1
ATOM 1148 C C . GLN A 1 151 ? 0.867 18.883 -35.103 1.00 80.12 151 GLN A C 1
ATOM 1150 O O . GLN A 1 151 ? 1.477 18.287 -35.991 1.00 80.12 151 GLN A O 1
ATOM 1155 N N . LEU A 1 152 ? 1.142 20.147 -34.790 1.00 87.25 152 LEU A N 1
ATOM 1156 C CA . LEU A 1 152 ? 2.174 20.927 -35.466 1.00 87.25 152 LEU A CA 1
ATOM 1157 C C . LEU A 1 152 ? 3.586 20.518 -35.008 1.00 87.25 152 LEU A C 1
ATOM 1159 O O . LEU A 1 152 ? 3.765 20.079 -33.867 1.00 87.25 152 LEU A O 1
ATOM 1163 N N . PRO A 1 153 ? 4.615 20.701 -35.857 1.00 88.94 153 PRO A N 1
ATOM 1164 C CA . PRO A 1 153 ? 6.002 20.573 -35.427 1.00 88.94 153 PRO A CA 1
ATOM 1165 C C . PRO A 1 153 ? 6.301 21.554 -34.280 1.00 88.94 153 PRO A C 1
ATOM 1167 O O . PRO A 1 153 ? 5.827 22.691 -34.267 1.00 88.94 153 PRO A O 1
ATOM 1170 N N . TYR A 1 154 ? 7.102 21.105 -33.311 1.00 82.62 154 TYR A N 1
ATOM 1171 C CA . TYR A 1 154 ? 7.262 21.746 -31.998 1.00 82.62 154 TYR A CA 1
ATOM 1172 C C . TYR A 1 154 ? 7.605 23.246 -32.047 1.00 82.62 154 TYR A C 1
ATOM 1174 O O . TYR A 1 154 ? 7.029 24.037 -31.304 1.00 82.62 154 TYR A O 1
ATOM 1182 N N . GLU A 1 155 ? 8.496 23.651 -32.951 1.00 90.75 155 GLU A N 1
ATOM 1183 C CA . GLU A 1 155 ? 8.905 25.054 -33.131 1.00 90.75 155 GLU A CA 1
ATOM 1184 C C . GLU A 1 155 ? 7.733 25.962 -33.546 1.00 90.75 155 GLU A C 1
ATOM 1186 O O . GLU A 1 155 ? 7.582 27.083 -33.056 1.00 90.75 155 GLU A O 1
ATOM 1191 N N . GLU A 1 156 ? 6.860 25.469 -34.427 1.00 89.88 156 GLU A N 1
ATOM 1192 C CA . GLU A 1 156 ? 5.697 26.216 -34.907 1.00 89.88 156 GLU A CA 1
ATOM 1193 C C . GLU A 1 156 ? 4.588 26.263 -33.851 1.00 89.88 156 GLU A C 1
ATOM 1195 O O . GLU A 1 156 ? 3.969 27.310 -33.637 1.00 89.88 156 GLU A O 1
ATOM 1200 N N . TYR A 1 157 ? 4.399 25.155 -33.129 1.00 90.62 157 TYR A N 1
ATOM 1201 C CA . TYR A 1 157 ? 3.509 25.092 -31.975 1.00 90.62 157 TYR A CA 1
ATOM 1202 C C . TYR A 1 157 ? 3.909 26.126 -30.913 1.00 90.62 157 TYR A C 1
ATOM 1204 O O . TYR A 1 157 ? 3.073 26.906 -30.460 1.00 90.62 157 TYR A O 1
ATOM 1212 N N . GLN A 1 158 ? 5.198 26.197 -30.562 1.00 87.12 158 GLN A N 1
ATOM 1213 C CA . GLN A 1 158 ? 5.685 27.151 -29.568 1.00 87.12 158 GLN A CA 1
ATOM 1214 C C . GLN A 1 158 ? 5.498 28.609 -29.987 1.00 87.12 158 GLN A C 1
ATOM 1216 O O . GLN A 1 158 ? 5.152 29.435 -29.142 1.00 87.12 158 GLN A O 1
ATOM 1221 N N . ARG A 1 159 ? 5.729 28.943 -31.264 1.00 91.69 159 ARG A N 1
ATOM 1222 C CA . ARG A 1 159 ? 5.503 30.307 -31.763 1.00 91.69 159 ARG A CA 1
ATOM 1223 C C . ARG A 1 159 ? 4.039 30.711 -31.580 1.00 91.69 159 ARG A C 1
ATOM 1225 O O . ARG A 1 159 ? 3.762 31.744 -30.980 1.00 91.69 159 ARG A O 1
ATOM 1232 N N . ARG A 1 160 ? 3.110 29.866 -32.035 1.00 87.81 160 ARG A N 1
ATOM 1233 C CA . ARG A 1 160 ? 1.664 30.123 -31.937 1.00 87.81 160 ARG A CA 1
ATOM 1234 C C . ARG A 1 160 ? 1.167 30.151 -30.496 1.00 87.81 160 ARG A C 1
ATOM 1236 O O . ARG A 1 160 ? 0.325 30.973 -30.157 1.00 87.81 160 ARG A O 1
ATOM 1243 N N . TYR A 1 161 ? 1.710 29.295 -29.634 1.00 87.25 161 TYR A N 1
ATOM 1244 C CA . TYR A 1 161 ? 1.395 29.299 -28.208 1.00 87.25 161 TYR A CA 1
ATOM 1245 C C . TYR A 1 161 ? 1.740 30.648 -27.560 1.00 87.25 161 TYR A C 1
ATOM 1247 O O . TYR A 1 161 ? 0.937 31.198 -26.807 1.00 87.25 161 TYR A O 1
ATOM 1255 N N . ARG A 1 162 ? 2.912 31.211 -27.878 1.00 88.88 162 ARG A N 1
ATOM 1256 C CA . ARG A 1 162 ? 3.339 32.527 -27.374 1.00 88.88 162 ARG A CA 1
ATOM 1257 C C . ARG A 1 162 ? 2.463 33.658 -27.903 1.00 88.88 162 ARG A C 1
ATOM 1259 O O . ARG A 1 162 ? 2.038 34.500 -27.124 1.00 88.88 162 ARG A O 1
ATOM 1266 N N . GLU A 1 163 ? 2.104 33.617 -29.186 1.00 86.25 163 GLU A N 1
ATOM 1267 C CA . GLU A 1 163 ? 1.170 34.579 -29.789 1.00 86.25 163 GLU A CA 1
ATOM 1268 C C . GLU A 1 163 ? -0.212 34.553 -29.110 1.00 86.25 163 GLU A C 1
ATOM 1270 O O . GLU A 1 163 ? -0.775 35.609 -28.830 1.00 86.25 163 GLU A O 1
ATOM 1275 N N . ILE A 1 164 ? -0.739 33.363 -28.794 1.00 84.81 164 ILE A N 1
ATOM 1276 C CA . ILE A 1 164 ? -2.047 33.191 -28.136 1.00 84.81 164 ILE A CA 1
ATOM 1277 C C . ILE A 1 164 ? -2.003 33.605 -26.655 1.00 84.81 164 ILE A C 1
ATOM 1279 O O . ILE A 1 164 ? -2.966 34.178 -26.147 1.00 84.81 164 ILE A O 1
ATOM 1283 N N . THR A 1 165 ? -0.896 33.331 -25.959 1.00 83.56 165 THR A N 1
ATOM 1284 C CA . THR A 1 165 ? -0.736 33.639 -24.524 1.00 83.56 165 THR A CA 1
ATOM 1285 C C . THR A 1 165 ? -0.140 35.023 -24.244 1.00 83.56 165 THR A C 1
ATOM 1287 O O . THR A 1 165 ? -0.136 35.456 -23.093 1.00 83.56 165 THR A O 1
ATOM 1290 N N . GLY A 1 166 ? 0.315 35.738 -25.279 1.00 77.12 166 GLY A N 1
ATOM 1291 C CA . GLY A 1 166 ? 0.892 37.081 -25.185 1.00 77.12 166 GLY A CA 1
ATOM 1292 C C . GLY A 1 166 ? 2.286 37.136 -24.548 1.00 77.12 166 GLY A C 1
ATOM 1293 O O . GLY A 1 166 ? 2.617 38.153 -23.938 1.00 77.12 166 GLY A O 1
ATOM 1294 N N . GLN A 1 167 ? 3.065 36.050 -24.645 1.00 64.19 167 GLN A N 1
ATOM 1295 C CA . GLN A 1 167 ? 4.420 35.912 -24.080 1.00 64.19 167 GLN A CA 1
ATOM 1296 C C . GLN A 1 167 ? 5.538 36.187 -25.088 1.00 64.19 167 GLN A C 1
ATOM 1298 O O . GLN A 1 167 ? 5.345 35.913 -26.293 1.00 64.19 167 GLN A O 1
#

Secondary structure (DSSP, 8-state):
--HHHHHHHHHHHHHTTSS--------PPP--HHHHHH--HHHHHHHHHHHHHHHHHHHHHHH--TTHHHHTTSSHHHHHHHHHHHHHHHHHHHHHHHHHHHHHTT----S-S----------------SS---HHHHHHHHHHHHHHHT---HHHHHHHHHHHHT-